Protein AF-A0AAN6ZK52-F1 (afdb_monomer_lite)

Sequence (145 aa):
MPTFDCLVDPNPDLCEKSHSGIPYPKLEPFARSLLGTQNYSDLEDLIDAMDLTAEWGNEHLPLDDPPDREYLEKKNAMFEAALPEDLPGGRLGLLSLSPRPRREWEKMVRGKQRRIGDETPRERFITRFRKVGSSDPRENTRREV

Foldseek 3Di:
DPPLLQQADPPVVQWDAAPVRHIDGDLLSRLQSCLLSVVLVVNLVSCQLQVDALVNCVVRYPQVDHHDLVSLVVVQVVLLVVDDPPDVPSCVPRDDSDGRSSVSNNVSSVCFQVQCDPVDDSQQGPGVNHGPPDDGPRPPPDPPD

Organism: NCBI:txid1934379

Secondary structure (DSSP, 8-state):
--GGG------GGGEEE-TT--EEE-HHHHHHHHHHTT-HHHHHHHHHHHT--HHHHHHHS-TTSPP-HHHHHHHHHHHHHHS-TT-TTTTTTPPPSS--HHHHHHHHHHTGGGGS-TTS-TTTBSSSS-BTTPPPGGG------

Structure (mmCIF, N/CA/C/O backbone):
data_AF-A0AAN6ZK52-F1
#
_entry.id   AF-A0AAN6ZK52-F1
#
loop_
_atom_site.group_PDB
_atom_site.id
_atom_site.type_symbol
_atom_site.label_atom_id
_atom_site.label_alt_id
_atom_site.label_comp_id
_atom_site.label_asym_id
_atom_site.label_entity_id
_atom_site.label_seq_id
_atom_site.pdbx_PDB_ins_code
_atom_site.Cartn_x
_atom_site.Cartn_y
_atom_site.Cartn_z
_atom_site.occupancy
_atom_site.B_iso_or_equiv
_atom_site.auth_seq_id
_atom_site.auth_comp_id
_atom_site.auth_asym_id
_atom_site.auth_atom_id
_atom_site.pdbx_PDB_model_num
ATOM 1 N N . MET A 1 1 ? 14.610 -6.900 3.917 1.00 47.38 1 MET A N 1
ATOM 2 C CA . MET A 1 1 ? 14.549 -6.202 2.620 1.00 47.38 1 MET A CA 1
ATOM 3 C C . MET A 1 1 ? 15.760 -5.282 2.512 1.00 47.38 1 MET A C 1
ATOM 5 O O . MET A 1 1 ? 16.074 -4.651 3.517 1.00 47.38 1 MET A O 1
ATOM 9 N N . PRO A 1 2 ? 16.484 -5.240 1.383 1.00 53.50 2 PRO A N 1
ATOM 10 C CA . PRO A 1 2 ? 17.505 -4.221 1.136 1.00 53.50 2 PRO A CA 1
ATOM 11 C C . PRO A 1 2 ? 16.939 -2.797 1.273 1.00 53.50 2 PRO A C 1
ATOM 13 O O . PRO A 1 2 ? 15.754 -2.579 1.058 1.00 53.50 2 PRO A O 1
ATOM 16 N N . THR A 1 3 ? 17.767 -1.801 1.579 1.00 57.25 3 THR A N 1
ATOM 17 C CA . THR A 1 3 ? 17.287 -0.419 1.791 1.00 57.25 3 THR A CA 1
ATOM 18 C C . THR A 1 3 ? 16.709 0.229 0.527 1.00 57.25 3 THR A C 1
ATOM 20 O O . THR A 1 3 ? 15.833 1.076 0.629 1.00 57.25 3 THR A O 1
ATOM 23 N N . PHE A 1 4 ? 17.146 -0.192 -0.670 1.00 66.56 4 PHE A N 1
ATOM 24 C CA . PHE A 1 4 ? 16.642 0.330 -1.955 1.00 66.56 4 PHE A CA 1
ATOM 25 C C . PHE A 1 4 ? 15.199 -0.084 -2.274 1.00 66.56 4 PHE A C 1
ATOM 27 O O . PHE A 1 4 ? 14.604 0.383 -3.238 1.00 66.56 4 PHE A O 1
ATOM 34 N N . ASP A 1 5 ? 14.677 -1.013 -1.490 1.00 68.62 5 ASP A N 1
ATOM 35 C CA . ASP A 1 5 ? 13.431 -1.718 -1.720 1.00 68.62 5 ASP A CA 1
ATOM 36 C C . ASP A 1 5 ? 12.273 -1.077 -0.928 1.00 68.62 5 ASP A C 1
ATOM 38 O O . ASP A 1 5 ? 11.106 -1.367 -1.171 1.00 68.62 5 ASP A O 1
ATOM 42 N N . CYS A 1 6 ? 12.592 -0.132 -0.038 1.00 68.31 6 CYS A N 1
ATOM 43 C CA . CYS A 1 6 ? 11.632 0.769 0.582 1.00 68.31 6 CYS A CA 1
ATOM 44 C C . CYS A 1 6 ? 11.685 2.125 -0.135 1.00 68.31 6 CYS A C 1
ATOM 46 O O . CYS A 1 6 ? 12.561 2.939 0.150 1.00 68.31 6 CYS A O 1
ATOM 48 N N . LEU A 1 7 ? 10.719 2.404 -1.017 1.00 78.44 7 LEU A N 1
ATOM 49 C CA . LEU A 1 7 ? 10.557 3.709 -1.689 1.00 78.44 7 LEU A CA 1
ATOM 50 C C . LEU A 1 7 ? 9.913 4.758 -0.766 1.00 78.44 7 LEU A C 1
ATOM 52 O O . LEU A 1 7 ? 8.976 5.461 -1.138 1.00 78.44 7 LEU A O 1
ATOM 56 N N . VAL A 1 8 ? 10.370 4.802 0.481 1.00 79.62 8 VAL A N 1
ATOM 57 C CA . VAL A 1 8 ? 9.915 5.747 1.496 1.00 79.62 8 VAL A CA 1
ATOM 58 C C . VAL A 1 8 ? 10.985 6.817 1.640 1.00 79.62 8 VAL A C 1
ATOM 60 O O . VAL A 1 8 ? 12.114 6.517 2.024 1.00 79.62 8 VAL A O 1
ATOM 63 N N . ASP A 1 9 ? 10.623 8.060 1.342 1.00 78.38 9 ASP A N 1
ATOM 64 C CA . ASP A 1 9 ? 11.494 9.208 1.568 1.00 78.38 9 ASP A CA 1
ATOM 65 C C . ASP A 1 9 ? 11.672 9.426 3.088 1.00 78.38 9 ASP A C 1
ATOM 67 O O . ASP A 1 9 ? 10.676 9.611 3.795 1.00 78.38 9 ASP A O 1
ATOM 71 N N . PRO A 1 10 ? 12.914 9.386 3.616 1.00 73.56 10 PRO A N 1
ATOM 72 C CA . PRO A 1 10 ? 13.191 9.580 5.037 1.00 73.56 10 PRO A CA 1
ATOM 73 C C . PRO A 1 10 ? 13.048 11.041 5.492 1.00 73.56 10 PRO A C 1
ATOM 75 O O . PRO A 1 10 ? 13.406 11.355 6.630 1.00 73.56 10 PRO A O 1
ATOM 78 N N . ASN A 1 11 ? 12.566 11.943 4.631 1.00 84.00 11 ASN A N 1
ATOM 79 C CA . ASN A 1 11 ? 12.232 13.311 4.998 1.00 84.00 11 ASN A CA 1
ATOM 80 C C . ASN A 1 11 ? 11.369 13.330 6.281 1.00 84.00 11 ASN A C 1
ATOM 82 O O . ASN A 1 11 ? 10.297 12.713 6.310 1.00 84.00 11 ASN A O 1
ATOM 86 N N . PRO A 1 12 ? 11.797 14.049 7.340 1.00 83.75 12 PRO A N 1
ATOM 87 C CA . PRO A 1 12 ? 11.033 14.180 8.577 1.00 83.75 12 PRO A CA 1
ATOM 88 C C . PRO A 1 12 ? 9.582 14.630 8.376 1.00 83.75 12 PRO A C 1
ATOM 90 O O . PRO A 1 12 ? 8.717 14.213 9.143 1.00 83.75 12 PRO A O 1
ATOM 93 N N . ASP A 1 13 ? 9.296 15.412 7.332 1.00 88.12 13 ASP A N 1
ATOM 94 C CA . ASP A 1 13 ? 7.944 15.890 7.016 1.00 88.12 13 ASP A CA 1
ATOM 95 C C . ASP A 1 13 ? 7.009 14.773 6.525 1.00 88.12 13 ASP A C 1
ATOM 97 O O . ASP A 1 13 ? 5.784 14.888 6.621 1.00 88.12 13 ASP A O 1
ATOM 101 N N . LEU A 1 14 ? 7.572 13.671 6.025 1.00 87.75 14 LEU A N 1
ATOM 102 C CA . LEU A 1 14 ? 6.858 12.471 5.579 1.00 87.75 14 LEU A CA 1
ATOM 103 C C . LEU A 1 14 ? 6.845 11.369 6.643 1.00 87.75 14 LEU A C 1
ATOM 105 O O . LEU A 1 14 ? 6.261 10.305 6.430 1.00 87.75 14 LEU A O 1
ATOM 109 N N . CYS A 1 15 ? 7.441 11.641 7.801 1.00 89.31 15 CYS A N 1
ATOM 110 C CA . CYS A 1 15 ? 7.460 10.749 8.943 1.00 89.31 15 CYS A CA 1
ATOM 111 C C . CYS A 1 15 ? 6.506 11.236 10.038 1.00 89.31 15 CYS A C 1
ATOM 113 O O . CYS A 1 15 ? 6.218 12.423 10.196 1.00 89.31 15 CYS A O 1
ATOM 115 N N . GLU A 1 16 ? 6.038 10.293 10.837 1.00 89.31 16 GLU A N 1
ATOM 116 C CA . GLU A 1 16 ? 5.399 10.520 12.124 1.00 89.31 16 GLU A CA 1
ATOM 117 C C . GLU A 1 16 ? 6.160 9.739 13.206 1.00 89.31 16 GLU A C 1
ATOM 119 O O . GLU A 1 16 ? 7.054 8.941 12.915 1.00 89.31 16 GLU A O 1
ATOM 124 N N . LYS A 1 17 ? 5.896 10.036 14.481 1.00 88.19 17 LYS A N 1
ATOM 125 C CA . LYS A 1 17 ? 6.608 9.415 15.605 1.00 88.19 17 LYS A CA 1
ATOM 126 C C . LYS A 1 17 ? 5.673 8.531 16.398 1.00 88.19 17 LYS A C 1
ATOM 128 O O . LYS A 1 17 ? 4.521 8.881 16.641 1.00 88.19 17 LYS A O 1
ATOM 133 N N . SER A 1 18 ? 6.190 7.390 16.838 1.00 85.06 18 SER A N 1
ATOM 134 C CA . SER A 1 18 ? 5.473 6.533 17.773 1.00 85.06 18 SER A CA 1
ATOM 135 C C . SER A 1 18 ? 5.388 7.214 19.135 1.00 85.06 18 SER A C 1
ATOM 137 O O . SER A 1 18 ? 6.089 8.191 19.411 1.00 85.06 18 SER A O 1
ATOM 139 N N . HIS A 1 19 ? 4.597 6.643 20.041 1.00 82.25 19 HIS A N 1
ATOM 140 C CA . HIS A 1 19 ? 4.575 7.095 21.431 1.00 82.25 19 HIS A CA 1
ATOM 141 C C . HIS A 1 19 ? 5.965 7.041 22.102 1.00 82.25 19 HIS A C 1
ATOM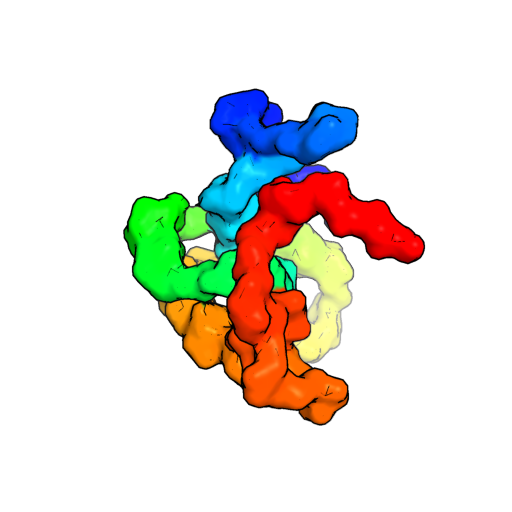 143 O O . HIS A 1 19 ? 6.281 7.876 22.942 1.00 82.25 19 HIS A O 1
ATOM 149 N N . SER A 1 20 ? 6.824 6.099 21.695 1.00 85.38 20 SER A N 1
ATOM 150 C CA . SER A 1 20 ? 8.215 5.987 22.157 1.00 85.38 20 SER A CA 1
ATOM 151 C C . SER A 1 20 ? 9.209 6.847 21.361 1.00 85.38 20 SER A C 1
ATOM 153 O O . SER A 1 20 ? 10.415 6.729 21.560 1.00 85.38 20 SER A O 1
ATOM 155 N N . GLY A 1 21 ? 8.729 7.702 20.454 1.00 86.44 21 GLY A N 1
ATOM 156 C CA . GLY A 1 21 ? 9.558 8.606 19.657 1.00 86.44 21 GLY A CA 1
ATOM 157 C C . GLY A 1 21 ? 10.252 7.959 18.455 1.00 86.44 21 GLY A C 1
ATOM 158 O O . GLY A 1 21 ? 11.080 8.617 17.826 1.00 86.44 21 GLY A O 1
ATOM 159 N N . ILE A 1 22 ? 9.924 6.707 18.117 1.00 86.44 22 ILE A N 1
ATOM 160 C CA . ILE A 1 22 ? 10.496 6.010 16.957 1.00 86.44 22 ILE A CA 1
ATOM 161 C C . ILE A 1 22 ? 9.859 6.588 15.687 1.00 86.44 22 ILE A C 1
ATOM 163 O O . ILE A 1 22 ? 8.629 6.556 15.584 1.00 86.44 22 ILE A O 1
ATOM 167 N N . PRO A 1 23 ? 10.646 7.125 14.738 1.00 88.12 23 PRO A N 1
ATOM 168 C CA . PRO A 1 23 ? 10.107 7.627 13.484 1.00 88.12 23 PRO A CA 1
ATOM 169 C C . PRO A 1 23 ? 9.644 6.469 12.599 1.00 88.12 23 PRO A C 1
ATOM 171 O O . PRO A 1 23 ? 10.329 5.452 12.477 1.00 88.12 23 PRO A O 1
ATOM 174 N N . TYR A 1 24 ? 8.493 6.638 11.966 1.00 87.38 24 TYR A N 1
ATOM 175 C CA . TYR A 1 24 ? 7.964 5.743 10.945 1.00 87.38 24 TYR A CA 1
ATOM 176 C C . TYR A 1 24 ? 7.269 6.572 9.858 1.00 87.38 24 TYR A C 1
ATOM 178 O O . TYR A 1 24 ? 6.888 7.715 10.120 1.00 87.38 24 TYR A O 1
ATOM 186 N N . PRO A 1 25 ? 7.144 6.063 8.623 1.00 90.12 25 PRO A N 1
ATOM 187 C CA . PRO A 1 25 ? 6.491 6.823 7.570 1.00 90.12 25 PRO A CA 1
ATOM 188 C C . PRO A 1 25 ? 5.028 7.084 7.894 1.00 90.12 25 PRO A C 1
ATOM 190 O O . PRO A 1 25 ? 4.341 6.222 8.443 1.00 90.12 25 PRO A O 1
ATOM 193 N N . LYS A 1 26 ? 4.540 8.244 7.457 1.00 91.81 26 LYS A N 1
ATOM 194 C CA . LYS A 1 26 ? 3.104 8.488 7.360 1.00 91.81 26 LYS A CA 1
ATOM 195 C C . LYS A 1 26 ? 2.455 7.427 6.473 1.00 91.81 26 LYS A C 1
ATOM 197 O O . LYS A 1 26 ? 3.082 6.827 5.594 1.00 91.81 26 LYS A O 1
ATOM 202 N N . LEU A 1 27 ? 1.157 7.249 6.677 1.00 92.88 27 LEU A N 1
ATOM 203 C CA . LEU A 1 27 ? 0.380 6.221 6.000 1.00 92.88 27 LEU A CA 1
ATOM 204 C C . LEU A 1 27 ? 0.390 6.350 4.464 1.00 92.88 27 LEU A C 1
ATOM 206 O O . LEU A 1 27 ? 0.560 5.346 3.777 1.00 92.88 27 LEU A O 1
ATOM 210 N N . GLU A 1 28 ? 0.248 7.562 3.914 1.00 94.19 28 GLU A N 1
ATOM 211 C CA . GLU A 1 28 ? 0.176 7.772 2.454 1.00 94.19 28 GLU A CA 1
ATOM 212 C C . GLU A 1 28 ? 1.505 7.458 1.746 1.00 94.19 28 GLU A C 1
ATOM 214 O O . GLU A 1 28 ? 1.493 6.656 0.808 1.00 94.19 28 GLU A O 1
ATOM 219 N N . PRO A 1 29 ? 2.666 7.990 2.193 1.00 92.31 29 PRO A N 1
ATOM 220 C CA . PRO A 1 29 ? 3.957 7.617 1.616 1.00 92.31 29 PRO A CA 1
ATOM 221 C C . PRO A 1 29 ? 4.239 6.116 1.708 1.00 92.31 29 PRO A C 1
ATOM 223 O O . PRO A 1 29 ? 4.768 5.528 0.763 1.00 92.31 29 PRO A O 1
ATOM 226 N N . PHE A 1 30 ? 3.851 5.473 2.815 1.00 93.00 30 PHE A N 1
ATOM 227 C CA . PHE A 1 30 ? 4.037 4.035 2.976 1.00 93.00 30 PHE A CA 1
ATOM 228 C C . PHE A 1 30 ? 3.158 3.229 2.010 1.00 93.00 30 PHE A C 1
ATOM 230 O O . PHE A 1 30 ? 3.672 2.391 1.270 1.00 93.00 30 PHE A O 1
ATOM 237 N N . ALA A 1 31 ? 1.859 3.529 1.929 1.00 94.94 31 ALA A N 1
ATOM 238 C CA . ALA A 1 31 ? 0.943 2.873 0.995 1.00 94.94 31 ALA A CA 1
ATOM 239 C C . ALA A 1 31 ? 1.363 3.080 -0.473 1.00 94.94 31 ALA A C 1
ATOM 241 O O . ALA A 1 31 ? 1.338 2.134 -1.266 1.00 94.94 31 ALA A O 1
ATOM 242 N N . ARG A 1 32 ? 1.812 4.292 -0.833 1.00 93.19 32 ARG A N 1
ATOM 243 C CA . ARG A 1 32 ? 2.349 4.597 -2.169 1.00 93.19 32 ARG A CA 1
ATOM 244 C C . ARG A 1 32 ? 3.589 3.762 -2.483 1.00 93.19 32 ARG A C 1
ATOM 246 O O . ARG A 1 32 ? 3.698 3.240 -3.590 1.00 93.19 32 ARG A O 1
ATOM 253 N N . SER A 1 33 ? 4.497 3.613 -1.521 1.00 92.38 33 SER A N 1
ATOM 254 C CA . SER A 1 33 ? 5.697 2.787 -1.665 1.00 92.38 33 SER A CA 1
ATOM 255 C C . SER A 1 33 ? 5.348 1.318 -1.927 1.00 92.38 33 SER A C 1
ATOM 257 O O . SER A 1 33 ? 5.863 0.722 -2.873 1.00 92.38 33 SER A O 1
ATOM 259 N N . LEU A 1 34 ? 4.399 0.747 -1.177 1.00 94.00 34 LEU A N 1
ATOM 260 C CA . LEU A 1 34 ? 3.945 -0.637 -1.375 1.00 94.00 34 LEU A CA 1
ATOM 261 C C . LEU A 1 34 ? 3.277 -0.851 -2.742 1.00 94.00 34 LEU A C 1
ATOM 263 O O . LEU A 1 34 ? 3.558 -1.839 -3.422 1.00 94.00 34 LEU A O 1
ATOM 267 N N . LEU A 1 35 ? 2.443 0.093 -3.191 1.00 94.00 35 LEU A N 1
ATOM 268 C CA . LEU A 1 35 ? 1.871 0.069 -4.542 1.00 94.00 35 LEU A CA 1
ATOM 269 C C . LEU A 1 35 ? 2.954 0.146 -5.623 1.00 94.00 35 LEU A C 1
ATOM 271 O O . LEU A 1 35 ? 2.900 -0.602 -6.601 1.00 94.00 35 LEU A O 1
ATOM 275 N N . GLY A 1 36 ? 3.927 1.043 -5.453 1.00 92.69 36 GLY A N 1
ATOM 276 C CA . GLY A 1 36 ? 4.981 1.267 -6.435 1.00 92.69 36 GLY A CA 1
ATOM 277 C C . GLY A 1 36 ? 5.946 0.092 -6.564 1.00 92.69 36 GLY A C 1
ATOM 278 O O . GLY A 1 36 ? 6.333 -0.275 -7.671 1.00 92.69 36 GLY A O 1
ATOM 279 N N . THR A 1 37 ? 6.253 -0.551 -5.441 1.00 91.88 37 THR A N 1
ATOM 280 C CA . THR A 1 37 ? 7.083 -1.763 -5.372 1.00 91.88 37 THR A CA 1
ATOM 281 C C . THR A 1 37 ? 6.308 -3.046 -5.682 1.00 91.88 37 THR A C 1
ATOM 283 O O . THR A 1 37 ? 6.901 -4.119 -5.742 1.00 91.88 37 THR A O 1
ATOM 286 N N . GLN A 1 38 ? 4.992 -2.944 -5.914 1.00 93.19 38 GLN A N 1
ATOM 287 C CA . GLN A 1 38 ? 4.074 -4.069 -6.144 1.00 93.19 38 GLN A CA 1
ATOM 288 C C . GLN A 1 38 ? 4.125 -5.114 -5.019 1.00 93.19 38 GLN A C 1
ATOM 290 O O . GLN A 1 38 ? 3.876 -6.302 -5.236 1.00 93.19 38 GLN A O 1
ATOM 295 N N . ASN A 1 39 ? 4.417 -4.665 -3.797 1.00 92.25 39 ASN A N 1
ATOM 296 C CA . ASN A 1 39 ? 4.405 -5.495 -2.604 1.00 92.25 39 ASN A CA 1
ATOM 297 C C . ASN A 1 39 ? 2.968 -5.629 -2.085 1.00 92.25 39 ASN A C 1
ATOM 299 O O . ASN A 1 39 ? 2.545 -4.988 -1.121 1.00 92.25 39 ASN A O 1
ATOM 303 N N . TYR A 1 40 ? 2.182 -6.424 -2.809 1.00 93.38 40 TYR A N 1
ATOM 304 C CA . TYR A 1 40 ? 0.745 -6.527 -2.584 1.00 93.38 40 TYR A CA 1
ATOM 305 C C . TYR A 1 40 ? 0.380 -7.230 -1.280 1.00 93.38 40 TYR A C 1
ATOM 307 O O . TYR A 1 40 ? -0.631 -6.866 -0.694 1.00 93.38 40 TYR A O 1
ATOM 315 N N . SER A 1 41 ? 1.194 -8.172 -0.802 1.00 93.25 41 SER A N 1
ATOM 316 C CA . SER A 1 41 ? 0.950 -8.840 0.482 1.00 93.25 41 SER A CA 1
ATOM 317 C C . SER A 1 41 ? 1.002 -7.843 1.640 1.00 93.25 41 SER A C 1
ATOM 319 O O . SER A 1 41 ? 0.052 -7.745 2.413 1.00 93.25 41 SER A O 1
ATOM 321 N N . ASP A 1 42 ? 2.059 -7.030 1.703 1.00 93.94 42 ASP A N 1
ATOM 322 C CA . ASP A 1 42 ? 2.197 -6.012 2.748 1.00 93.94 42 ASP A CA 1
ATOM 323 C C . ASP A 1 42 ? 1.152 -4.895 2.583 1.00 93.94 42 ASP A C 1
ATOM 325 O O . ASP A 1 42 ? 0.682 -4.323 3.567 1.00 93.94 42 ASP A O 1
ATOM 329 N N . LEU A 1 43 ? 0.742 -4.592 1.343 1.00 96.00 43 LEU A N 1
ATOM 330 C CA . LEU A 1 43 ? -0.339 -3.643 1.070 1.00 96.00 43 LEU A CA 1
ATOM 331 C C . LEU A 1 43 ? -1.690 -4.149 1.591 1.00 96.00 43 LEU A C 1
ATOM 333 O O . LEU A 1 43 ? -2.453 -3.373 2.163 1.00 96.00 43 LEU A O 1
ATOM 337 N N . GLU A 1 44 ? -2.000 -5.431 1.393 1.00 97.12 44 GLU A N 1
ATOM 338 C CA . GLU A 1 44 ? -3.201 -6.059 1.943 1.00 97.12 44 GLU A CA 1
ATOM 339 C C . GLU A 1 44 ? -3.192 -6.025 3.470 1.00 97.12 44 GLU A C 1
ATOM 341 O O . GLU A 1 44 ? -4.201 -5.649 4.071 1.00 97.12 44 GLU A O 1
ATOM 346 N N . ASP A 1 45 ? -2.051 -6.340 4.085 1.00 95.62 45 ASP A N 1
ATOM 347 C CA . ASP A 1 45 ? -1.907 -6.294 5.535 1.00 95.62 45 ASP A CA 1
ATOM 348 C C . ASP A 1 45 ? -2.058 -4.862 6.074 1.00 95.62 45 ASP A C 1
ATOM 350 O O . ASP A 1 45 ? -2.737 -4.661 7.083 1.00 95.62 45 ASP A O 1
ATOM 354 N N . LEU A 1 46 ? -1.515 -3.850 5.385 1.00 95.62 46 LEU A N 1
ATOM 355 C CA . LEU A 1 46 ? -1.706 -2.437 5.732 1.00 95.62 46 LEU A CA 1
ATOM 356 C C . LEU A 1 46 ? -3.179 -2.016 5.628 1.00 95.62 46 LEU A C 1
ATOM 358 O O . LEU A 1 46 ? -3.716 -1.404 6.554 1.00 95.62 46 LEU A O 1
ATOM 362 N N . ILE A 1 47 ? -3.831 -2.346 4.508 1.00 96.81 47 ILE A N 1
ATOM 363 C CA . ILE A 1 47 ? -5.250 -2.055 4.268 1.00 96.81 47 ILE A CA 1
ATOM 364 C C . ILE A 1 47 ? -6.108 -2.695 5.358 1.00 96.81 47 ILE A C 1
ATOM 366 O O . ILE A 1 47 ? -7.024 -2.052 5.868 1.00 96.81 47 ILE A O 1
ATOM 370 N N . ASP A 1 48 ? -5.808 -3.933 5.742 1.00 95.38 48 ASP A N 1
ATOM 371 C CA . ASP A 1 48 ? -6.550 -4.634 6.780 1.00 95.38 48 ASP A CA 1
ATOM 372 C C . ASP A 1 48 ? -6.267 -4.049 8.162 1.00 95.38 48 ASP A C 1
ATOM 374 O O . ASP A 1 48 ? -7.205 -3.835 8.926 1.00 95.38 48 ASP A O 1
ATOM 378 N N . ALA A 1 49 ? -5.008 -3.753 8.488 1.00 93.56 49 ALA A N 1
ATOM 379 C CA . ALA A 1 49 ? -4.605 -3.232 9.791 1.00 93.56 49 ALA A CA 1
ATOM 380 C C . ALA A 1 49 ? -5.156 -1.831 10.067 1.00 93.56 49 ALA A C 1
ATOM 382 O O . ALA A 1 49 ? -5.419 -1.501 11.220 1.00 93.56 49 ALA A O 1
ATOM 383 N N . MET A 1 50 ? -5.357 -1.027 9.025 1.00 93.75 50 MET A N 1
ATOM 384 C CA . MET A 1 50 ? -5.870 0.340 9.138 1.00 93.75 50 MET A CA 1
ATOM 385 C C . MET A 1 50 ? -7.331 0.481 8.686 1.00 93.75 50 MET A C 1
ATOM 387 O O . MET A 1 50 ? -7.892 1.566 8.781 1.00 93.75 50 MET A O 1
ATOM 391 N N . ASP A 1 51 ? -7.949 -0.607 8.214 1.00 94.69 51 ASP A N 1
ATOM 392 C CA . ASP A 1 51 ? -9.284 -0.636 7.599 1.00 94.69 51 ASP A CA 1
ATOM 393 C C . ASP A 1 51 ? -9.473 0.398 6.471 1.00 94.69 51 ASP A C 1
ATOM 395 O O . ASP A 1 51 ? -10.504 1.061 6.353 1.00 94.69 51 ASP A O 1
ATOM 399 N N . LEU A 1 52 ? -8.468 0.531 5.602 1.00 95.81 52 LEU A N 1
ATOM 400 C CA . LEU A 1 52 ? -8.486 1.527 4.526 1.00 95.81 52 LEU A CA 1
ATOM 401 C C . LEU A 1 52 ? -9.590 1.232 3.509 1.00 95.81 52 LEU A C 1
ATOM 403 O O . LEU A 1 52 ? -9.945 0.075 3.241 1.00 95.81 52 LEU A O 1
ATOM 407 N N . THR A 1 53 ? -10.141 2.298 2.936 1.00 96.25 53 THR A N 1
ATOM 408 C CA . THR A 1 53 ? -11.253 2.231 1.985 1.00 96.25 53 THR A CA 1
ATOM 409 C C . THR A 1 53 ? -10.829 2.659 0.582 1.00 96.25 53 THR A C 1
ATOM 411 O O . THR A 1 53 ? -9.710 3.126 0.345 1.00 96.25 53 THR A O 1
ATOM 414 N N . ALA A 1 54 ? -11.727 2.470 -0.386 1.00 97.12 54 ALA A N 1
ATOM 415 C CA . ALA A 1 54 ? -11.490 2.910 -1.753 1.00 97.12 54 ALA A CA 1
ATOM 416 C C . ALA A 1 54 ? -11.451 4.444 -1.808 1.00 97.12 54 ALA A C 1
ATOM 418 O O . ALA A 1 54 ? -10.587 5.014 -2.466 1.00 97.12 54 ALA A O 1
ATOM 419 N N . GLU A 1 55 ? -12.342 5.091 -1.057 1.00 97.69 55 GLU A N 1
ATOM 420 C CA . GLU A 1 55 ? -12.442 6.542 -0.908 1.00 97.69 55 GLU A CA 1
ATOM 421 C C . GLU A 1 55 ? -11.148 7.118 -0.338 1.00 97.69 55 GLU A C 1
ATOM 423 O O . GLU A 1 55 ? -10.589 8.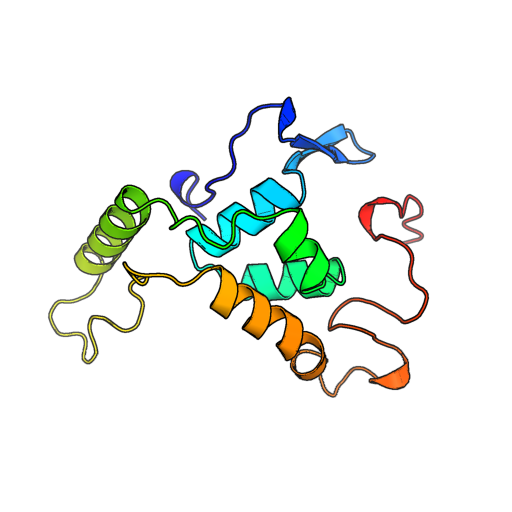031 -0.937 1.00 97.69 55 GLU A O 1
ATOM 428 N N . TRP A 1 56 ? -10.614 6.514 0.731 1.00 97.44 56 TRP A N 1
ATOM 429 C CA . TRP A 1 56 ? -9.341 6.938 1.310 1.00 97.44 56 TRP A CA 1
ATOM 430 C C . TRP A 1 56 ? -8.207 6.887 0.277 1.00 97.44 56 TRP A C 1
ATOM 432 O O . TRP A 1 56 ? -7.460 7.846 0.119 1.00 97.44 56 TRP A O 1
ATOM 442 N N . GLY A 1 57 ? -8.101 5.802 -0.496 1.00 97.50 57 GLY A N 1
ATOM 443 C CA . GLY A 1 57 ? -7.082 5.722 -1.546 1.00 97.50 57 GLY A CA 1
ATOM 444 C C . GLY A 1 57 ? -7.256 6.773 -2.643 1.00 97.50 57 GLY A C 1
ATOM 445 O O . GLY A 1 57 ? -6.267 7.302 -3.131 1.00 97.50 57 GLY A O 1
ATOM 446 N N . ASN A 1 58 ? -8.494 7.101 -3.016 1.00 96.75 58 ASN A N 1
ATOM 447 C CA . ASN A 1 58 ? -8.774 8.132 -4.019 1.00 96.75 58 ASN A CA 1
ATOM 448 C C . ASN A 1 58 ? -8.431 9.548 -3.543 1.00 96.75 58 ASN A C 1
ATOM 450 O O . ASN A 1 58 ? -8.060 10.381 -4.363 1.00 96.75 58 ASN A O 1
ATOM 454 N N . GLU A 1 59 ? -8.588 9.819 -2.250 1.00 97.69 59 GLU A N 1
ATOM 455 C CA . GLU A 1 59 ? -8.315 11.128 -1.654 1.00 97.69 59 GLU A CA 1
ATOM 456 C C . GLU A 1 59 ? -6.824 11.331 -1.354 1.00 97.69 59 GLU A C 1
ATOM 458 O O . GLU A 1 59 ? -6.293 12.418 -1.567 1.00 97.69 59 GLU A O 1
ATOM 463 N N . HIS A 1 60 ? -6.143 10.277 -0.900 1.00 96.56 60 HIS A N 1
ATOM 464 C CA . HIS A 1 60 ? -4.798 10.379 -0.331 1.00 96.56 60 HIS A CA 1
ATOM 465 C C . HIS A 1 60 ? -3.680 9.851 -1.237 1.00 96.56 60 HIS A C 1
ATOM 467 O O . HIS A 1 60 ? -2.510 10.161 -1.007 1.00 96.56 60 HIS A O 1
ATOM 473 N N . LEU A 1 61 ? -3.991 9.036 -2.252 1.00 95.94 61 LEU A N 1
ATOM 474 C CA . LEU A 1 61 ? -2.978 8.420 -3.110 1.00 95.94 61 LEU A CA 1
ATOM 475 C C . LEU A 1 61 ? -3.097 8.901 -4.562 1.00 95.94 61 LEU A C 1
ATOM 477 O O . LEU A 1 61 ? -4.193 8.949 -5.121 1.00 95.94 61 LEU A O 1
ATOM 481 N N . PRO A 1 62 ? -1.966 9.163 -5.239 1.00 94.00 62 PRO A N 1
ATOM 482 C CA . PRO A 1 62 ? -1.958 9.471 -6.664 1.00 94.00 62 PRO A CA 1
ATOM 483 C C . PRO A 1 62 ? -2.102 8.180 -7.484 1.00 94.00 62 PRO A C 1
ATOM 485 O O . PRO A 1 62 ? -1.150 7.679 -8.076 1.00 94.00 62 PRO A O 1
ATOM 488 N N . LEU A 1 63 ? -3.300 7.591 -7.478 1.00 95.50 63 LEU A N 1
ATOM 489 C CA . LEU A 1 63 ? -3.572 6.272 -8.069 1.00 95.50 63 LEU A CA 1
ATOM 490 C C . LEU A 1 63 ? -3.511 6.232 -9.607 1.00 95.50 63 LEU A C 1
ATOM 492 O O . LEU A 1 63 ? -3.474 5.138 -10.184 1.00 95.50 63 LEU A O 1
ATOM 496 N N . ASP A 1 64 ? -3.520 7.399 -10.249 1.00 94.00 64 ASP A N 1
ATOM 497 C CA . ASP A 1 64 ? -3.393 7.555 -11.702 1.00 94.00 64 ASP A CA 1
ATOM 498 C C . ASP A 1 64 ? -1.946 7.802 -12.149 1.00 94.00 64 ASP A C 1
ATOM 500 O O . ASP A 1 64 ? -1.638 7.641 -13.333 1.00 94.00 64 ASP A O 1
ATOM 504 N N . ASP A 1 65 ? -1.050 8.123 -11.213 1.00 90.38 65 ASP A N 1
ATOM 505 C CA . ASP A 1 65 ? 0.363 8.298 -11.518 1.00 90.38 65 ASP A CA 1
ATOM 506 C C . ASP A 1 65 ? 1.038 6.925 -11.611 1.00 90.38 65 ASP A C 1
ATOM 508 O O . ASP A 1 65 ? 0.924 6.102 -10.690 1.00 90.38 65 ASP A O 1
ATOM 512 N N . PRO A 1 66 ? 1.779 6.642 -12.695 1.00 85.50 66 PRO A N 1
ATOM 513 C CA . PRO A 1 66 ? 2.568 5.430 -12.756 1.00 85.50 66 PRO A CA 1
ATOM 514 C C . PRO A 1 66 ? 3.668 5.461 -11.675 1.00 85.50 66 PRO A C 1
ATOM 516 O O . PRO A 1 66 ? 4.268 6.509 -11.423 1.00 85.50 66 PRO A O 1
ATOM 519 N N . PRO A 1 67 ? 3.972 4.316 -11.045 1.00 86.19 67 PRO A N 1
ATOM 520 C CA . PRO A 1 67 ? 5.162 4.133 -10.228 1.00 86.19 67 PRO A CA 1
ATOM 521 C C . PRO A 1 67 ? 6.451 4.430 -10.987 1.00 86.19 67 PRO A C 1
ATOM 523 O O . PRO A 1 67 ? 6.483 4.427 -12.219 1.00 86.19 67 PRO A O 1
ATOM 526 N N . ASP A 1 68 ? 7.527 4.607 -10.226 1.00 90.19 68 ASP A N 1
ATOM 527 C CA . ASP A 1 68 ? 8.865 4.836 -10.756 1.00 90.19 68 ASP A CA 1
ATOM 528 C C . ASP A 1 68 ? 9.298 3.695 -11.691 1.00 90.19 68 ASP A C 1
ATOM 530 O O . ASP A 1 68 ? 9.585 2.571 -11.271 1.00 90.19 68 ASP A O 1
ATOM 534 N N . ARG A 1 69 ? 9.336 4.002 -12.989 1.00 90.81 69 ARG A N 1
ATOM 535 C CA . ARG A 1 69 ? 9.703 3.047 -14.031 1.00 90.81 69 ARG A CA 1
ATOM 536 C C . ARG A 1 69 ? 11.169 2.632 -13.945 1.00 90.81 69 ARG A C 1
ATOM 538 O O . ARG A 1 69 ? 11.467 1.473 -14.224 1.00 90.81 69 ARG A O 1
ATOM 545 N N . GLU A 1 70 ? 12.059 3.536 -13.545 1.00 91.50 70 GLU A N 1
ATOM 546 C CA . GLU A 1 70 ? 13.486 3.239 -13.413 1.00 91.50 70 GLU A CA 1
ATOM 547 C C . GLU A 1 70 ? 13.710 2.208 -12.302 1.00 91.50 70 GLU A C 1
ATOM 549 O O . GLU A 1 70 ? 14.440 1.232 -12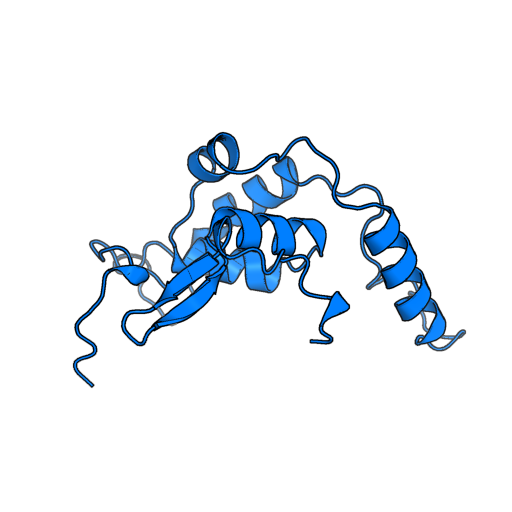.495 1.00 91.50 70 GLU A O 1
ATOM 554 N N . TYR A 1 71 ? 13.008 2.358 -11.173 1.00 90.19 71 TYR A N 1
ATOM 555 C CA . TYR A 1 71 ? 13.012 1.352 -10.110 1.00 90.19 71 TYR A CA 1
ATOM 556 C C . TYR A 1 71 ? 12.560 -0.022 -10.626 1.00 90.19 71 TYR A C 1
ATOM 558 O O . TYR A 1 71 ? 13.242 -1.021 -10.387 1.00 90.19 71 TYR A O 1
ATOM 566 N N . LEU A 1 72 ? 11.437 -0.081 -11.352 1.00 92.12 72 LEU A N 1
ATOM 567 C CA . LEU A 1 72 ? 10.877 -1.341 -11.854 1.00 92.12 72 LEU A CA 1
ATOM 568 C C . LEU A 1 72 ? 11.831 -2.049 -12.825 1.00 92.12 72 LEU A C 1
ATOM 570 O O . LEU A 1 72 ? 12.058 -3.253 -12.701 1.00 92.12 72 LEU A O 1
ATOM 574 N N . GLU A 1 73 ? 12.415 -1.308 -13.768 1.00 92.69 73 GLU A N 1
ATOM 575 C CA . GLU A 1 73 ? 13.382 -1.841 -14.734 1.00 92.69 73 GLU A CA 1
ATOM 576 C C . GLU A 1 73 ? 14.646 -2.345 -14.029 1.00 92.69 73 GLU A C 1
ATOM 578 O O . GLU A 1 73 ? 15.082 -3.474 -14.266 1.00 92.69 73 GLU A O 1
ATOM 583 N N . LYS A 1 74 ? 15.185 -1.564 -13.086 1.00 91.81 74 LYS A N 1
ATOM 584 C CA . LYS A 1 74 ? 16.355 -1.953 -12.292 1.00 91.81 74 LYS A CA 1
ATOM 585 C C . LYS A 1 74 ? 16.091 -3.202 -11.456 1.00 91.81 74 LYS A C 1
ATOM 587 O O . LYS A 1 74 ? 16.941 -4.090 -11.394 1.00 91.81 74 LYS A O 1
ATOM 592 N N . LYS A 1 75 ? 14.924 -3.288 -10.813 1.00 89.44 75 LYS A N 1
ATOM 593 C CA . LYS A 1 75 ? 14.548 -4.440 -9.989 1.00 89.44 75 LYS A CA 1
ATOM 594 C C . LYS A 1 75 ? 14.377 -5.698 -10.836 1.00 89.44 75 LYS A C 1
ATOM 596 O O . LYS A 1 75 ? 14.879 -6.753 -10.454 1.00 89.44 75 LYS A O 1
ATOM 601 N N . ASN A 1 76 ? 13.737 -5.580 -11.997 1.00 91.19 76 ASN A N 1
ATOM 602 C CA . ASN A 1 76 ? 13.593 -6.692 -12.929 1.00 91.19 76 ASN A CA 1
ATOM 603 C C . ASN A 1 76 ? 14.947 -7.176 -13.449 1.00 91.19 76 ASN A C 1
ATOM 605 O O . ASN A 1 76 ? 15.190 -8.377 -13.421 1.00 91.19 76 ASN A O 1
ATOM 609 N N . ALA A 1 77 ? 15.858 -6.270 -13.810 1.00 89.88 77 ALA A N 1
ATOM 610 C CA . ALA A 1 77 ? 17.213 -6.640 -14.220 1.00 89.88 77 ALA A CA 1
ATOM 611 C C . ALA A 1 77 ? 17.980 -7.379 -13.105 1.00 89.88 77 ALA A C 1
ATOM 613 O O . ALA A 1 77 ? 18.694 -8.341 -13.376 1.00 89.88 77 ALA A O 1
ATOM 614 N N . MET A 1 78 ? 17.809 -6.971 -11.839 1.00 88.38 78 MET A N 1
ATOM 615 C CA . MET A 1 78 ? 18.384 -7.695 -10.697 1.00 88.38 78 MET A CA 1
ATOM 616 C C . MET A 1 78 ? 17.802 -9.102 -10.544 1.00 88.38 78 MET A C 1
ATOM 618 O O . MET A 1 78 ? 18.551 -10.030 -10.248 1.00 88.38 78 MET A O 1
ATOM 622 N N . PHE A 1 79 ? 16.489 -9.269 -10.726 1.00 86.56 79 PHE A N 1
ATOM 623 C CA . PHE A 1 79 ? 15.868 -10.592 -10.699 1.00 86.56 79 PHE A CA 1
ATOM 624 C C . PHE A 1 79 ? 16.363 -11.460 -11.853 1.00 86.56 79 PHE A C 1
ATOM 626 O O . PHE A 1 79 ? 16.788 -12.581 -11.607 1.00 86.56 79 PHE A O 1
ATOM 633 N N . GLU A 1 80 ? 16.385 -10.942 -13.079 1.00 86.62 80 GLU A N 1
ATOM 634 C CA . GLU A 1 80 ? 16.887 -11.667 -14.251 1.00 86.62 80 GLU A CA 1
ATOM 635 C C . GLU A 1 80 ? 18.343 -12.112 -14.067 1.00 86.62 80 GLU A C 1
ATOM 637 O O . GLU A 1 80 ? 18.664 -13.260 -14.349 1.00 86.62 80 GLU A O 1
ATOM 642 N N . ALA A 1 81 ? 19.204 -11.257 -13.506 1.00 86.75 81 ALA A N 1
ATOM 643 C CA . ALA A 1 81 ? 20.595 -11.607 -13.211 1.00 86.75 81 ALA A CA 1
ATOM 644 C C . ALA A 1 81 ? 20.754 -12.676 -12.110 1.00 86.75 81 ALA A C 1
ATOM 646 O O . ALA A 1 81 ? 21.804 -13.311 -12.020 1.00 86.75 81 ALA A O 1
ATOM 647 N N . ALA A 1 82 ? 19.748 -12.850 -11.248 1.00 84.19 82 ALA A N 1
ATOM 648 C CA . ALA A 1 82 ? 19.765 -13.816 -10.151 1.00 84.19 82 ALA A CA 1
ATOM 649 C C . ALA A 1 82 ? 19.094 -15.155 -10.505 1.00 84.19 82 ALA A C 1
ATOM 651 O O . ALA A 1 82 ? 19.255 -16.128 -9.764 1.00 84.19 82 ALA A O 1
ATOM 652 N N . LEU A 1 83 ? 18.321 -15.212 -11.594 1.00 80.19 83 LEU A N 1
ATOM 653 C CA . LEU A 1 83 ? 17.604 -16.413 -12.010 1.00 80.19 83 LEU A CA 1
ATOM 654 C C . LEU A 1 83 ? 18.492 -17.314 -12.887 1.00 80.19 83 LEU A C 1
ATOM 656 O O . LEU A 1 83 ? 19.207 -16.813 -13.753 1.00 80.19 83 LEU A O 1
ATOM 660 N N . PRO A 1 84 ? 18.434 -18.647 -12.709 1.00 77.19 84 PRO A N 1
ATOM 661 C CA . PRO A 1 84 ? 19.059 -19.588 -13.637 1.00 77.19 84 PRO A CA 1
ATOM 662 C C . PRO A 1 84 ? 18.467 -19.460 -15.048 1.00 77.19 84 PRO A C 1
ATOM 664 O O . PRO A 1 84 ? 17.250 -19.334 -15.199 1.00 77.19 84 PRO A O 1
ATOM 667 N N . GLU A 1 85 ? 19.311 -19.537 -16.082 1.00 72.56 85 GLU A N 1
ATOM 668 C CA . GLU A 1 85 ? 18.896 -19.415 -17.494 1.00 72.56 85 GLU A CA 1
ATOM 669 C C . GLU A 1 85 ? 17.876 -20.484 -17.925 1.00 72.56 85 GLU A C 1
ATOM 671 O O . GLU A 1 85 ? 17.092 -20.272 -18.851 1.00 72.56 85 GLU A O 1
ATOM 676 N N . ASP A 1 86 ? 17.870 -21.633 -17.252 1.00 74.00 86 ASP A N 1
ATOM 677 C CA . ASP A 1 86 ? 17.054 -22.803 -17.557 1.00 74.00 86 ASP A CA 1
ATOM 678 C C . ASP A 1 86 ? 15.748 -22.876 -16.753 1.00 74.00 86 ASP A C 1
ATOM 680 O O . ASP A 1 86 ? 15.020 -23.865 -16.867 1.00 74.00 86 ASP A O 1
ATOM 684 N N . LEU A 1 87 ? 15.408 -21.845 -15.967 1.00 69.38 87 LEU A N 1
ATOM 685 C CA . LEU A 1 87 ? 14.213 -21.871 -15.128 1.00 69.38 87 LEU A CA 1
ATOM 686 C C . LEU A 1 87 ? 12.924 -21.839 -15.985 1.00 69.38 87 LEU A C 1
ATOM 688 O O . LEU A 1 87 ? 12.616 -20.821 -16.624 1.00 69.38 87 LEU A O 1
ATOM 692 N N . PRO A 1 88 ? 12.109 -22.913 -15.985 1.00 58.53 88 PRO A N 1
ATOM 693 C CA . PRO A 1 88 ? 10.871 -22.933 -16.746 1.00 58.53 88 PRO A CA 1
ATOM 694 C C . PRO A 1 88 ? 9.881 -21.927 -16.148 1.00 58.53 88 PRO A C 1
ATOM 696 O O . PRO A 1 88 ? 9.508 -22.009 -14.981 1.00 58.53 88 PRO A O 1
ATOM 699 N N . GLY A 1 89 ? 9.456 -20.963 -16.969 1.00 63.25 89 GLY A N 1
ATOM 700 C CA . GLY A 1 89 ? 8.569 -19.875 -16.553 1.00 63.25 89 GLY A CA 1
ATOM 701 C C . GLY A 1 89 ? 9.280 -18.576 -16.170 1.00 63.25 89 GLY A C 1
ATOM 702 O O . GLY A 1 89 ? 8.655 -17.783 -15.473 1.00 63.25 89 GLY A O 1
ATOM 703 N N . GLY A 1 90 ? 10.522 -18.355 -16.640 1.00 58.00 90 GLY A N 1
ATOM 704 C CA . GLY A 1 90 ? 11.500 -17.287 -16.321 1.00 58.00 90 GLY A CA 1
ATOM 705 C C . GLY A 1 90 ? 11.075 -15.806 -16.312 1.00 58.00 90 GLY A C 1
ATOM 706 O O . GLY A 1 90 ? 11.918 -14.924 -16.412 1.00 58.00 90 GLY A O 1
ATOM 707 N N . ARG A 1 91 ? 9.783 -15.501 -16.184 1.00 63.25 91 ARG A N 1
ATOM 708 C CA . ARG A 1 91 ? 9.226 -14.171 -15.900 1.00 63.25 91 ARG A CA 1
ATOM 709 C C . ARG A 1 91 ? 8.175 -14.166 -14.780 1.00 63.25 91 ARG A C 1
ATOM 711 O O . ARG A 1 91 ? 7.676 -13.096 -14.435 1.00 63.25 91 ARG A O 1
ATOM 718 N N . LEU A 1 92 ? 7.813 -15.325 -14.212 1.00 63.56 92 LEU A N 1
ATOM 719 C CA . LEU A 1 92 ? 6.901 -15.435 -13.066 1.00 63.56 92 LEU A CA 1
ATOM 720 C C . LEU A 1 92 ? 7.622 -14.917 -11.807 1.00 63.56 92 LEU A C 1
ATOM 722 O O . LEU A 1 92 ? 8.297 -15.663 -11.109 1.00 63.56 92 LEU A O 1
ATOM 726 N N . GLY A 1 93 ? 7.539 -13.613 -11.559 1.00 72.31 93 GLY A N 1
ATOM 727 C CA . GLY A 1 93 ? 8.217 -12.956 -10.436 1.00 72.31 93 GLY A CA 1
ATOM 728 C C . GLY A 1 93 ? 8.759 -11.568 -10.763 1.00 72.31 93 GLY A C 1
ATOM 729 O O . GLY A 1 93 ? 9.082 -10.818 -9.846 1.00 72.31 93 GLY A O 1
ATOM 730 N N . LEU A 1 94 ? 8.816 -11.199 -12.047 1.00 86.50 94 LEU A N 1
ATOM 731 C CA . LEU A 1 94 ? 9.145 -9.833 -12.445 1.00 86.50 94 LEU A CA 1
ATOM 732 C C . LEU A 1 94 ? 7.990 -8.886 -12.116 1.00 86.50 94 LEU A C 1
ATOM 734 O O . LEU A 1 94 ? 6.812 -9.228 -12.259 1.00 86.50 94 LEU A O 1
ATOM 738 N N . LEU A 1 95 ? 8.343 -7.670 -11.723 1.00 90.19 95 LEU A N 1
ATOM 739 C CA . LEU A 1 95 ? 7.396 -6.589 -11.520 1.00 90.19 95 LEU A CA 1
ATOM 740 C C . LEU A 1 95 ? 6.827 -6.139 -12.871 1.00 90.19 95 LEU A C 1
ATOM 742 O O . LEU A 1 95 ? 7.529 -6.089 -13.885 1.00 90.19 95 LEU A O 1
ATOM 746 N N . SER A 1 96 ? 5.548 -5.770 -12.895 1.00 91.12 96 SER A N 1
ATOM 747 C CA . SER A 1 96 ? 4.922 -5.209 -14.095 1.00 91.12 96 SER A CA 1
ATOM 748 C C . SER A 1 96 ? 5.538 -3.851 -14.438 1.00 91.12 96 SER A C 1
ATOM 750 O O . SER A 1 96 ? 5.557 -2.973 -13.585 1.00 91.12 96 SER A O 1
ATOM 752 N N . LEU A 1 97 ? 5.956 -3.634 -15.689 1.00 91.62 97 LEU A N 1
ATOM 753 C CA . LEU A 1 97 ? 6.384 -2.312 -16.189 1.00 91.62 97 LEU A CA 1
ATOM 754 C C . LEU A 1 97 ? 5.206 -1.396 -16.563 1.00 91.62 97 LEU A C 1
ATOM 756 O O . LEU A 1 97 ? 5.389 -0.261 -16.995 1.00 91.62 97 LEU A O 1
ATOM 760 N N . SER A 1 98 ? 3.975 -1.889 -16.444 1.00 90.12 98 SER A N 1
ATOM 761 C CA . SER A 1 98 ? 2.752 -1.112 -16.659 1.00 90.12 98 SER A CA 1
ATOM 762 C C . SER A 1 98 ? 1.764 -1.395 -15.528 1.00 90.12 98 SER A C 1
ATOM 764 O O . SER A 1 98 ? 0.687 -1.960 -15.761 1.00 90.12 98 SER A O 1
ATOM 766 N N . PRO A 1 99 ? 2.149 -1.090 -14.277 1.00 89.62 99 PRO A N 1
ATOM 767 C CA . PRO A 1 99 ? 1.276 -1.287 -13.132 1.00 89.62 99 PRO A CA 1
ATOM 768 C C . PRO A 1 99 ? 0.054 -0.370 -13.250 1.00 89.62 99 PRO A C 1
ATOM 770 O O . PRO A 1 99 ? 0.089 0.679 -13.892 1.00 89.62 99 PRO A O 1
ATOM 773 N N . ARG A 1 100 ? -1.054 -0.783 -12.634 1.00 93.50 100 ARG A N 1
ATOM 774 C CA . ARG A 1 100 ? -2.308 -0.019 -12.613 1.00 93.50 100 ARG A CA 1
ATOM 775 C C . ARG A 1 100 ? -2.698 0.248 -11.159 1.00 93.50 100 ARG A C 1
ATOM 777 O O . ARG A 1 100 ? -3.517 -0.508 -10.634 1.00 93.50 100 ARG A O 1
ATOM 784 N N . PRO A 1 101 ? -2.113 1.265 -10.497 1.00 94.44 101 PRO A N 1
ATOM 785 C CA . PRO A 1 101 ? -2.249 1.448 -9.052 1.00 94.44 101 PRO A CA 1
ATOM 786 C C . PRO A 1 101 ? -3.705 1.547 -8.601 1.00 94.44 101 PRO A C 1
ATOM 788 O O . PRO A 1 101 ? -4.098 0.817 -7.696 1.00 94.44 101 PRO A O 1
ATOM 791 N N . ARG A 1 102 ? -4.537 2.330 -9.303 1.00 96.31 102 ARG A N 1
ATOM 792 C CA . ARG A 1 102 ? -5.992 2.394 -9.074 1.00 96.31 102 ARG A CA 1
ATOM 793 C C . ARG A 1 102 ? -6.663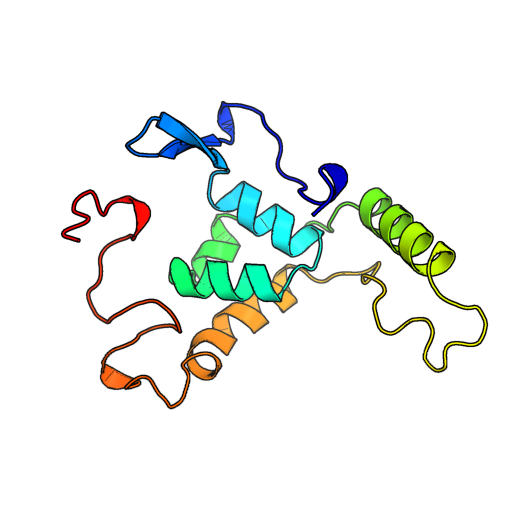 1.021 -9.050 1.00 96.31 102 ARG A C 1
ATOM 795 O O . ARG A 1 102 ? -7.333 0.666 -8.086 1.00 96.31 102 ARG A O 1
ATOM 802 N N . ARG A 1 103 ? -6.450 0.226 -10.102 1.00 95.62 103 ARG A N 1
ATOM 803 C CA . ARG A 1 103 ? -7.058 -1.106 -10.238 1.00 95.62 103 ARG A CA 1
ATOM 804 C C . ARG A 1 103 ? -6.603 -2.046 -9.125 1.00 95.62 103 ARG A C 1
ATOM 806 O O . ARG A 1 103 ? -7.419 -2.808 -8.608 1.00 95.62 103 ARG A O 1
ATOM 813 N N . GLU A 1 104 ? -5.313 -2.036 -8.797 1.00 96.19 104 GLU A N 1
ATOM 814 C CA . GLU A 1 104 ? -4.779 -2.904 -7.747 1.00 96.19 104 GLU A CA 1
ATOM 815 C C . GLU A 1 104 ? -5.274 -2.463 -6.367 1.00 96.19 104 GLU A C 1
ATOM 817 O O . GLU A 1 104 ? -5.750 -3.307 -5.615 1.00 96.19 104 GLU A O 1
ATOM 822 N N . TRP A 1 105 ? -5.301 -1.161 -6.072 1.00 97.50 105 TRP A N 1
ATOM 823 C CA . TRP A 1 105 ? -5.877 -0.629 -4.834 1.00 97.50 105 TRP A CA 1
ATOM 824 C C . TRP A 1 105 ? -7.338 -1.062 -4.644 1.00 97.50 105 TRP A C 1
ATOM 826 O O . TRP A 1 105 ? -7.683 -1.688 -3.640 1.00 97.50 105 TRP A O 1
ATOM 836 N N . GLU A 1 106 ? -8.193 -0.817 -5.641 1.00 97.25 106 GLU A N 1
ATOM 837 C CA . GLU A 1 106 ? -9.610 -1.207 -5.611 1.00 97.25 106 GLU A CA 1
ATOM 838 C C . GLU A 1 106 ? -9.792 -2.717 -5.421 1.00 97.25 106 GLU A C 1
ATOM 840 O O . GLU A 1 106 ? -10.671 -3.170 -4.679 1.00 97.25 106 GLU A O 1
ATOM 845 N N . LYS A 1 107 ? -8.950 -3.521 -6.079 1.00 96.50 107 LYS A N 1
ATOM 846 C CA . LYS A 1 107 ? -8.949 -4.976 -5.927 1.00 96.50 107 LYS A CA 1
ATOM 847 C C . LYS A 1 107 ? -8.612 -5.381 -4.490 1.00 96.50 107 LYS A C 1
ATOM 849 O O . LYS A 1 107 ? -9.332 -6.222 -3.948 1.00 96.50 107 LYS A O 1
ATOM 854 N N . MET A 1 108 ? -7.580 -4.796 -3.880 1.00 96.50 108 MET A N 1
ATOM 855 C CA . MET A 1 108 ? -7.158 -5.138 -2.516 1.00 96.50 108 MET A CA 1
ATOM 856 C C . MET A 1 108 ? -8.193 -4.718 -1.472 1.00 96.50 108 MET A C 1
ATOM 858 O O . MET A 1 108 ? -8.517 -5.513 -0.585 1.00 96.50 108 MET A O 1
ATOM 862 N N . VAL A 1 109 ? -8.779 -3.523 -1.599 1.00 97.00 109 VAL A N 1
ATOM 863 C CA . VAL A 1 109 ? -9.839 -3.048 -0.690 1.00 97.00 109 VAL A CA 1
ATOM 864 C C . VAL A 1 109 ? -11.099 -3.910 -0.808 1.00 97.00 109 VAL A C 1
ATOM 866 O O . VAL A 1 109 ? -11.687 -4.300 0.201 1.00 97.00 109 VAL A O 1
ATOM 869 N N . ARG A 1 110 ? -11.507 -4.293 -2.023 1.00 96.19 110 ARG A N 1
ATOM 870 C CA . ARG A 1 110 ? -12.650 -5.205 -2.216 1.00 96.19 110 ARG A CA 1
ATOM 871 C C . ARG A 1 110 ? -12.383 -6.609 -1.657 1.00 96.19 110 ARG A C 1
ATOM 873 O O . ARG A 1 110 ? -13.321 -7.341 -1.346 1.00 96.19 110 ARG A O 1
ATOM 880 N N . GLY A 1 111 ? -11.112 -6.993 -1.537 1.00 93.94 111 GLY A N 1
ATOM 881 C CA . GLY A 1 111 ? -10.668 -8.288 -1.027 1.00 93.94 111 GLY A CA 1
ATOM 882 C C . GLY A 1 111 ? -10.711 -8.452 0.495 1.00 93.94 111 GLY A C 1
ATOM 883 O O . GLY A 1 111 ? -10.639 -9.595 0.942 1.00 93.94 111 GLY A O 1
ATOM 884 N N . LYS A 1 112 ? -10.886 -7.375 1.284 1.00 93.25 112 LYS A N 1
ATOM 885 C CA . LYS A 1 112 ? -10.771 -7.378 2.765 1.00 93.25 112 LYS A CA 1
ATOM 886 C C . LYS A 1 112 ? -11.478 -8.556 3.440 1.00 93.25 112 LYS A C 1
ATOM 888 O O . LYS A 1 112 ? -10.884 -9.291 4.219 1.00 93.25 112 LYS A O 1
ATOM 893 N N . GLN A 1 113 ? -12.735 -8.800 3.077 1.00 90.31 113 GLN A N 1
ATOM 894 C CA . GLN A 1 113 ? -13.541 -9.868 3.678 1.00 90.31 113 GLN A CA 1
ATOM 895 C C . GLN A 1 113 ? -13.011 -11.278 3.380 1.00 90.31 113 GLN A C 1
ATOM 897 O O . GLN A 1 113 ? -13.128 -12.171 4.215 1.00 90.31 113 GLN A O 1
ATOM 902 N N . ARG A 1 114 ? -12.392 -11.499 2.215 1.00 91.25 114 ARG A N 1
ATOM 903 C CA . ARG A 1 114 ? -11.825 -12.810 1.852 1.00 91.25 114 ARG A CA 1
ATOM 904 C C . ARG A 1 114 ? -10.561 -13.142 2.641 1.00 91.25 114 ARG A C 1
ATOM 906 O O . ARG A 1 114 ? -10.224 -14.313 2.740 1.00 91.25 114 ARG A O 1
ATOM 913 N N . ARG A 1 115 ? -9.882 -12.129 3.186 1.00 92.69 115 ARG A N 1
ATOM 914 C CA . ARG A 1 115 ? -8.668 -12.285 3.999 1.00 92.69 115 ARG A CA 1
ATOM 915 C C . ARG A 1 115 ? -8.948 -12.557 5.473 1.00 92.69 115 ARG A C 1
ATOM 917 O O . ARG A 1 115 ? -8.029 -12.906 6.206 1.00 92.69 115 ARG A O 1
ATOM 924 N N . ILE A 1 116 ? -10.202 -12.425 5.906 1.00 91.25 116 ILE A N 1
ATOM 925 C CA . ILE A 1 116 ? -10.631 -12.892 7.224 1.00 91.25 116 ILE A CA 1
ATOM 926 C C . ILE A 1 116 ? -10.580 -14.418 7.194 1.00 91.25 116 ILE A C 1
ATOM 928 O O . ILE A 1 116 ? -11.345 -15.047 6.453 1.00 91.25 116 ILE A O 1
ATOM 932 N N . GLY A 1 117 ? -9.638 -14.977 7.952 1.00 87.31 117 GLY A N 1
ATOM 933 C CA . GLY A 1 117 ? -9.443 -16.414 8.061 1.00 87.31 117 GLY A CA 1
ATOM 934 C C . GLY A 1 117 ? -10.619 -17.081 8.767 1.00 87.31 117 GLY A C 1
ATOM 935 O O . GLY A 1 117 ? -11.313 -16.461 9.580 1.00 87.31 117 GLY A O 1
ATOM 936 N N . ASP A 1 118 ? -10.856 -18.348 8.446 1.00 84.62 118 ASP A N 1
ATOM 937 C CA . ASP A 1 118 ? -11.980 -19.116 8.987 1.00 84.62 118 ASP A CA 1
ATOM 938 C C . ASP A 1 118 ? -11.848 -19.365 10.500 1.00 84.62 118 ASP A C 1
ATOM 940 O O . ASP A 1 118 ? -12.833 -19.651 11.179 1.00 84.62 118 ASP A O 1
ATOM 944 N N . GLU A 1 119 ? -10.647 -19.192 11.055 1.00 84.38 119 GLU A N 1
ATOM 945 C CA . GLU A 1 119 ? -10.374 -19.205 12.490 1.00 84.38 119 GLU A CA 1
ATOM 946 C C . GLU A 1 119 ? -10.949 -17.989 13.238 1.00 84.38 119 GLU A C 1
ATOM 948 O O . GLU A 1 119 ? -11.073 -18.020 14.465 1.00 84.38 119 GLU A O 1
ATOM 953 N N . THR A 1 120 ? -11.311 -16.918 12.523 1.00 83.31 120 THR A N 1
ATOM 954 C CA . THR A 1 120 ? -11.852 -15.685 13.109 1.00 83.31 120 THR A CA 1
ATOM 955 C C . THR A 1 120 ? -13.347 -15.516 12.813 1.00 83.31 120 THR A C 1
ATOM 957 O O . THR A 1 120 ? -13.754 -15.550 11.652 1.00 83.31 120 THR A O 1
ATOM 960 N N . PRO A 1 121 ? -14.200 -15.279 13.833 1.00 83.94 121 PRO A N 1
ATOM 961 C CA . PRO A 1 121 ? -15.621 -15.019 13.607 1.00 83.94 121 PRO A CA 1
ATOM 962 C C . PRO A 1 121 ? -15.829 -13.741 12.789 1.00 83.94 121 PRO A C 1
ATOM 964 O O . PRO A 1 121 ? -15.505 -12.642 13.253 1.00 83.94 121 PRO A O 1
ATOM 967 N N . ARG A 1 122 ? -16.402 -13.873 11.588 1.00 82.62 122 ARG A N 1
ATOM 968 C CA . ARG A 1 122 ? -16.633 -12.760 10.647 1.00 82.62 122 ARG A CA 1
ATOM 969 C C . ARG A 1 122 ? -17.565 -11.689 11.222 1.00 82.62 122 ARG A C 1
ATOM 971 O O . ARG A 1 122 ? -17.491 -10.536 10.826 1.00 82.62 122 ARG A O 1
ATOM 978 N N . GLU A 1 123 ? -18.392 -12.029 12.208 1.00 85.44 123 GLU A N 1
ATOM 979 C CA . GLU A 1 123 ? -19.278 -11.085 12.900 1.00 85.44 123 GLU A CA 1
ATOM 980 C C . GLU A 1 123 ? -18.521 -10.149 13.853 1.00 85.44 123 GLU A C 1
ATOM 982 O O . GLU A 1 123 ? -19.036 -9.102 14.241 1.00 85.44 123 GLU A O 1
ATOM 987 N N . ARG A 1 124 ? -17.308 -10.530 14.273 1.00 87.19 124 ARG A N 1
ATOM 988 C CA . ARG A 1 124 ? -16.489 -9.762 15.225 1.00 87.19 124 ARG A CA 1
ATOM 989 C C . ARG A 1 124 ? -15.395 -8.942 14.551 1.00 87.19 124 ARG A C 1
ATOM 991 O O . ARG A 1 124 ? -14.827 -8.069 15.209 1.00 87.19 124 ARG A O 1
ATOM 998 N N . PHE A 1 125 ? -15.106 -9.202 13.278 1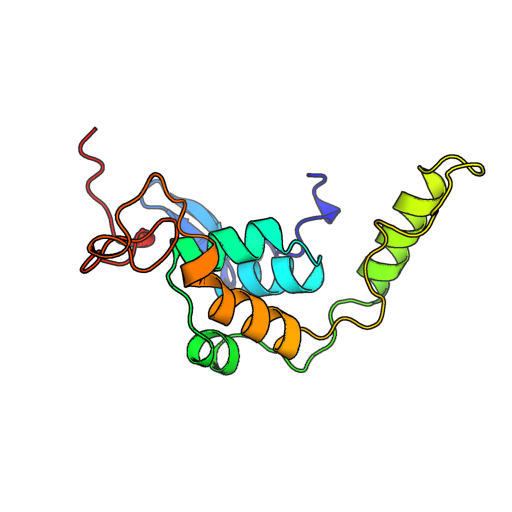.00 90.00 125 PHE A N 1
ATOM 999 C CA . PHE A 1 125 ? -13.983 -8.622 12.547 1.00 90.00 125 PHE A CA 1
ATOM 1000 C C . PHE A 1 125 ? -14.438 -7.946 11.246 1.00 90.00 125 PHE A C 1
ATOM 1002 O O . PHE A 1 125 ? -15.180 -8.520 10.458 1.00 90.00 125 PHE A O 1
ATOM 1009 N N . ILE A 1 126 ? -13.975 -6.715 11.021 1.00 90.44 126 ILE A N 1
ATOM 1010 C CA . ILE A 1 126 ? -14.225 -5.927 9.800 1.00 90.44 126 ILE A CA 1
ATOM 1011 C C . ILE A 1 126 ? -13.183 -6.263 8.721 1.00 90.44 126 ILE A C 1
ATOM 1013 O O . ILE A 1 126 ? -13.483 -6.277 7.526 1.00 90.44 126 ILE A O 1
ATOM 1017 N N . THR A 1 127 ? -11.959 -6.571 9.144 1.00 92.38 127 THR A N 1
ATOM 1018 C CA . THR A 1 127 ? -10.835 -6.994 8.297 1.00 92.38 127 THR A CA 1
ATOM 1019 C C . THR A 1 127 ? -10.096 -8.136 8.988 1.00 92.38 127 THR A C 1
ATOM 1021 O O . THR A 1 127 ? -10.435 -8.493 10.117 1.00 92.38 127 THR A O 1
ATOM 1024 N N . ARG A 1 128 ? -9.039 -8.674 8.366 1.00 90.12 128 ARG A N 1
ATOM 1025 C CA . ARG A 1 128 ? -8.184 -9.702 8.980 1.00 90.12 128 ARG A CA 1
ATOM 1026 C C . ARG A 1 128 ? -7.684 -9.329 10.384 1.00 90.12 128 ARG A C 1
ATOM 1028 O O . ARG A 1 128 ? -7.543 -10.204 11.232 1.00 90.12 128 ARG A O 1
ATOM 1035 N N . PHE A 1 129 ? -7.439 -8.042 10.646 1.00 90.69 129 PHE A N 1
ATOM 1036 C CA . PHE A 1 129 ? -6.840 -7.578 11.903 1.00 90.69 129 PHE A CA 1
ATOM 1037 C C . PHE A 1 129 ? -7.761 -6.698 12.757 1.00 90.69 129 PHE A C 1
ATOM 1039 O O . PHE A 1 129 ? -7.487 -6.492 13.942 1.00 90.69 129 PHE A O 1
ATOM 1046 N N . ARG A 1 130 ? -8.852 -6.164 12.192 1.00 90.12 130 ARG A N 1
ATOM 1047 C CA . ARG A 1 130 ? -9.671 -5.137 12.852 1.00 90.12 130 ARG A CA 1
ATOM 1048 C C . ARG A 1 130 ? -10.973 -5.690 13.382 1.00 90.12 130 ARG A C 1
ATOM 1050 O O . ARG A 1 130 ? -11.765 -6.259 12.639 1.00 90.12 130 ARG A O 1
ATOM 1057 N N . LYS A 1 131 ? -11.217 -5.461 14.673 1.00 89.88 131 LYS A N 1
ATOM 1058 C CA . LYS A 1 131 ? -1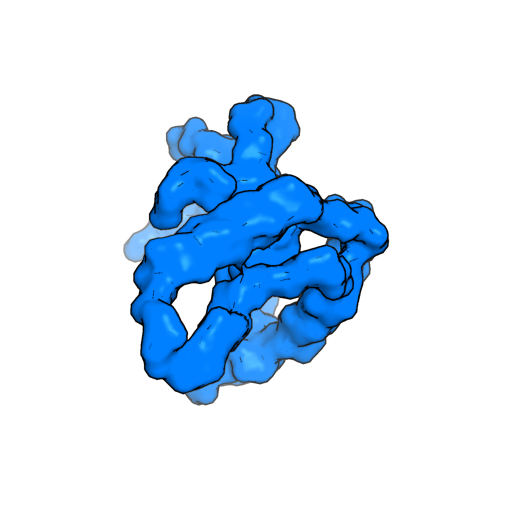2.477 -5.806 15.335 1.00 89.88 131 LYS A CA 1
ATOM 1059 C C . LYS A 1 131 ? -13.528 -4.728 15.104 1.00 89.88 131 LYS A C 1
ATOM 1061 O O . LYS A 1 131 ? -13.198 -3.542 15.018 1.00 89.88 131 LYS A O 1
ATOM 1066 N N . VAL A 1 132 ? -14.793 -5.136 15.088 1.00 88.06 132 VAL A N 1
ATOM 1067 C CA . VAL A 1 132 ? -15.929 -4.208 15.066 1.00 88.06 132 VAL A CA 1
ATOM 1068 C C . VAL A 1 132 ? -15.844 -3.258 16.267 1.00 88.06 132 VAL A C 1
ATOM 1070 O O . VAL A 1 132 ? -15.666 -3.703 17.399 1.00 88.06 132 VAL A O 1
ATOM 1073 N N . GLY A 1 133 ? -15.935 -1.949 16.011 1.00 84.69 133 GLY A N 1
ATOM 1074 C CA . GLY A 1 133 ? -15.886 -0.904 17.042 1.00 84.69 133 GLY A CA 1
ATOM 1075 C C . GLY A 1 133 ? -14.492 -0.569 17.590 1.00 84.69 133 GLY A C 1
ATOM 1076 O O . GLY A 1 133 ? -14.397 0.166 18.568 1.00 84.69 133 GLY A O 1
ATOM 1077 N N . SER A 1 134 ? -13.410 -1.092 17.000 1.00 86.38 134 SER A N 1
ATOM 1078 C CA . SER A 1 134 ? -12.047 -0.728 17.415 1.00 86.38 134 SER A CA 1
ATOM 1079 C C . SER A 1 134 ? -11.639 0.672 16.926 1.00 86.38 134 SER A C 1
ATOM 1081 O O . SER A 1 134 ? -11.917 1.038 15.786 1.00 86.38 134 SER A O 1
ATOM 1083 N N . SER A 1 135 ? -10.950 1.448 17.771 1.00 85.25 135 SER A N 1
ATOM 1084 C CA . SER A 1 135 ? -10.344 2.752 17.418 1.00 85.25 135 SER A CA 1
ATOM 1085 C C . SER A 1 135 ? -9.071 2.586 16.588 1.00 85.25 135 SER A C 1
ATOM 1087 O O . SER A 1 135 ? -8.537 1.477 16.539 1.00 85.25 135 SER A O 1
ATOM 1089 N N . ASP A 1 136 ? -8.580 3.642 15.933 1.00 83.25 136 ASP A N 1
ATOM 1090 C CA . ASP A 1 136 ? -7.336 3.607 15.142 1.00 83.25 136 ASP A CA 1
ATOM 1091 C C . ASP A 1 136 ? -6.188 2.978 15.965 1.00 83.25 136 ASP A C 1
ATOM 1093 O O . ASP A 1 136 ? -5.960 3.371 17.115 1.00 83.25 136 ASP A O 1
ATOM 1097 N N . PRO A 1 137 ? -5.481 1.960 15.435 1.00 81.38 137 PRO A N 1
ATOM 1098 C CA . PRO A 1 137 ? -4.453 1.261 16.202 1.00 81.38 137 PRO A CA 1
ATOM 1099 C C . PRO A 1 137 ? -3.269 2.161 16.590 1.00 81.38 137 PRO A C 1
ATOM 1101 O O . PRO A 1 137 ? -2.584 1.857 17.567 1.00 81.38 137 PRO A O 1
ATOM 1104 N N . ARG A 1 138 ? -3.036 3.268 15.874 1.00 77.88 138 ARG A N 1
ATOM 1105 C CA . ARG A 1 138 ? -1.983 4.252 16.172 1.00 77.88 138 ARG A CA 1
ATOM 1106 C C . ARG A 1 138 ? -2.314 5.107 17.392 1.00 77.88 138 ARG A C 1
ATOM 1108 O O . ARG A 1 138 ? -1.407 5.602 18.055 1.00 77.88 138 ARG A O 1
ATOM 1115 N N . GLU A 1 139 ? -3.596 5.239 17.723 1.00 77.88 139 GLU A N 1
ATOM 1116 C CA . GLU A 1 139 ? -4.073 5.976 18.898 1.00 77.88 139 GLU A CA 1
ATOM 1117 C C . GLU A 1 139 ? -4.085 5.115 20.170 1.00 77.88 139 GLU A C 1
ATOM 1119 O O . GLU A 1 139 ? -4.281 5.621 21.279 1.00 77.88 139 GLU A O 1
ATOM 1124 N N . ASN A 1 140 ? -3.860 3.802 20.042 1.00 68.38 140 ASN A N 1
ATOM 1125 C CA . ASN A 1 140 ? -3.899 2.894 21.176 1.00 68.38 140 ASN A CA 1
ATOM 1126 C C . ASN A 1 140 ? -2.644 3.035 22.058 1.00 68.38 140 ASN A C 1
ATOM 1128 O O . ASN A 1 140 ? -1.618 2.387 21.853 1.00 68.38 140 ASN A O 1
ATOM 1132 N N . THR A 1 141 ? -2.754 3.879 23.082 1.00 63.16 141 THR A N 1
ATOM 1133 C CA . THR A 1 141 ? -1.713 4.125 24.093 1.00 63.16 141 THR A CA 1
ATOM 1134 C C . THR A 1 141 ? -1.698 3.096 25.227 1.00 63.16 141 THR A C 1
ATOM 1136 O O . THR A 1 141 ? -0.767 3.089 26.032 1.00 63.16 141 THR A O 1
ATOM 1139 N N . ARG A 1 142 ? -2.691 2.201 25.303 1.00 54.62 142 ARG A N 1
ATOM 1140 C CA . ARG A 1 142 ? -2.803 1.183 26.354 1.00 54.62 142 ARG A CA 1
ATOM 1141 C C . ARG A 1 142 ? -2.471 -0.192 25.792 1.00 54.62 142 ARG A C 1
ATOM 1143 O O . ARG A 1 142 ? -3.350 -0.963 25.417 1.00 54.62 142 ARG A O 1
ATOM 1150 N N . ARG A 1 143 ? -1.182 -0.530 25.776 1.00 51.19 143 ARG A N 1
ATOM 1151 C CA . ARG A 1 143 ? -0.774 -1.939 25.796 1.00 51.19 143 ARG A CA 1
ATOM 1152 C C . ARG A 1 143 ? -0.926 -2.439 27.232 1.00 51.19 143 ARG A C 1
ATOM 1154 O O . ARG A 1 143 ? 0.038 -2.418 27.987 1.00 51.19 143 ARG A O 1
ATOM 1161 N N . GLU A 1 144 ? -2.139 -2.815 27.629 1.00 41.69 144 GLU A N 1
ATOM 1162 C CA . GLU A 1 144 ? -2.261 -3.788 28.719 1.00 41.69 144 GLU A CA 1
ATOM 1163 C C . GLU A 1 144 ? -1.746 -5.115 28.151 1.00 41.69 144 GLU A C 1
ATOM 1165 O O . GLU A 1 144 ? -2.309 -5.647 27.193 1.00 41.69 144 GLU A O 1
ATOM 1170 N N . VAL A 1 145 ? -0.574 -5.519 28.647 1.00 41.59 145 VAL A N 1
ATOM 1171 C CA . VAL A 1 145 ? 0.103 -6.786 28.341 1.00 41.59 145 VAL A CA 1
ATOM 1172 C C . VAL A 1 145 ? -0.576 -7.905 29.113 1.00 41.59 145 VAL A C 1
ATOM 1174 O O . VAL A 1 145 ? -0.840 -7.685 30.317 1.00 41.59 145 VAL A O 1
#

pLDDT: mean 86.0, std 12.01, range [41.59, 97.69]

Radius of gyration: 17.51 Å; chains: 1; bounding box: 40×39×46 Å